Protein AF-A0A2V8CFL8-F1 (afdb_monomer_lite)

Sequence (143 aa):
MTLADVASEATARHRFRAVLVTTFAGLALLLAMVGVFGFLAYSVQQRVREVGVRRALGATTSDVLRLVAGSGVRMIATGAVIGLALSTVSARLLASMLFGVQPLDPVTFGSVTVVLALTAAVSIVGPAWRADRVDPAVALRGD

Secondary structure (DSSP, 8-state):
--HHHHHHHHHHHHHHHHHHHHHHHHHHHHHHHHHHHHHHHHHHHHHHHHHHHHHHTT--HHHHHHHHHHHHHHHHHHHHHHHHHHHHHHHHHHHHHSTT--S--HHHHHHHHHHHHHHHHHHHHHHHHHHHHS-TTGGG---

Structure (mmCIF, N/CA/C/O backbone):
data_AF-A0A2V8CFL8-F1
#
_entry.id   AF-A0A2V8CFL8-F1
#
loop_
_atom_site.group_PDB
_atom_site.id
_atom_site.type_symbol
_atom_site.label_atom_id
_atom_site.label_alt_id
_atom_site.label_comp_id
_atom_site.label_asym_id
_atom_site.label_entity_id
_atom_site.label_seq_id
_atom_site.pdbx_PDB_ins_code
_atom_site.Cartn_x
_atom_site.Cartn_y
_atom_site.Cartn_z
_atom_site.occupancy
_atom_site.B_iso_or_equiv
_atom_site.auth_seq_id
_atom_site.auth_comp_id
_atom_site.auth_asym_id
_atom_site.auth_atom_id
_atom_site.pdbx_PDB_model_num
ATOM 1 N N . MET A 1 1 ? 35.086 -8.457 -31.570 1.00 55.03 1 MET A N 1
ATOM 2 C CA . MET A 1 1 ? 33.908 -7.987 -30.814 1.00 55.03 1 MET A CA 1
ATOM 3 C C . MET A 1 1 ? 32.758 -7.888 -31.801 1.00 55.03 1 MET A C 1
ATOM 5 O O . MET A 1 1 ? 32.784 -7.015 -32.660 1.00 55.03 1 MET A O 1
ATOM 9 N N . THR A 1 2 ? 31.856 -8.869 -31.797 1.00 77.56 2 THR A N 1
ATOM 10 C CA . THR A 1 2 ? 30.748 -8.947 -32.767 1.00 77.56 2 THR A CA 1
ATOM 11 C C . THR A 1 2 ? 29.514 -8.207 -32.236 1.00 77.56 2 THR A C 1
ATOM 13 O O . THR A 1 2 ? 29.391 -7.998 -31.031 1.00 77.56 2 THR A O 1
ATOM 16 N N . LEU A 1 3 ? 28.577 -7.804 -33.104 1.00 73.62 3 LEU A N 1
ATOM 17 C CA . LEU A 1 3 ? 27.319 -7.157 -32.681 1.00 73.62 3 LEU A CA 1
ATOM 18 C C . LEU A 1 3 ? 26.518 -8.019 -31.680 1.00 73.62 3 LEU A C 1
ATOM 20 O O . LEU A 1 3 ? 25.815 -7.474 -30.832 1.00 73.62 3 LEU A O 1
ATOM 24 N N . ALA A 1 4 ? 26.673 -9.347 -31.732 1.00 70.19 4 ALA A N 1
ATOM 25 C CA . ALA A 1 4 ? 26.082 -10.287 -30.779 1.00 70.19 4 ALA A CA 1
ATOM 26 C C . ALA A 1 4 ? 26.705 -10.186 -29.372 1.00 70.19 4 ALA A C 1
ATOM 28 O O . ALA A 1 4 ? 25.981 -10.256 -28.377 1.00 70.19 4 ALA A O 1
ATOM 29 N N . ASP A 1 5 ? 28.016 -9.938 -29.275 1.00 68.06 5 ASP A N 1
ATOM 30 C CA . ASP A 1 5 ? 28.698 -9.733 -27.988 1.00 68.06 5 ASP A CA 1
ATOM 31 C C . ASP A 1 5 ? 28.213 -8.437 -27.324 1.00 68.06 5 ASP A C 1
ATOM 33 O O . ASP A 1 5 ? 27.828 -8.441 -26.159 1.00 68.06 5 ASP A O 1
ATOM 37 N N . VAL A 1 6 ? 28.109 -7.343 -28.090 1.00 66.00 6 VAL A N 1
ATOM 38 C CA . VAL A 1 6 ? 27.602 -6.054 -27.582 1.00 66.00 6 VAL A CA 1
ATOM 39 C C . VAL A 1 6 ? 26.131 -6.154 -27.165 1.00 66.00 6 VAL A C 1
ATOM 41 O O . VAL A 1 6 ? 25.744 -5.610 -26.130 1.00 66.00 6 VAL A O 1
ATOM 44 N N . ALA A 1 7 ? 25.307 -6.880 -27.929 1.00 67.38 7 ALA A N 1
ATOM 45 C CA . ALA A 1 7 ? 23.897 -7.091 -27.608 1.00 67.38 7 ALA A CA 1
ATOM 46 C C . ALA A 1 7 ? 23.703 -7.951 -26.347 1.00 67.38 7 ALA A C 1
ATOM 48 O O . ALA A 1 7 ? 22.874 -7.612 -25.497 1.00 67.38 7 ALA A O 1
ATOM 49 N N . SER A 1 8 ? 24.473 -9.033 -26.186 1.00 66.62 8 SER A N 1
ATOM 50 C CA . SER A 1 8 ? 24.394 -9.894 -24.996 1.00 66.62 8 SER A CA 1
ATOM 51 C C . SER A 1 8 ? 24.829 -9.151 -23.730 1.00 66.62 8 SER A C 1
ATOM 53 O O . SER A 1 8 ? 24.166 -9.229 -22.694 1.00 66.62 8 SER A O 1
ATOM 55 N N . GLU A 1 9 ? 25.868 -8.331 -23.841 1.00 67.12 9 GLU A N 1
ATOM 56 C CA . GLU A 1 9 ? 26.432 -7.568 -22.740 1.00 67.12 9 GLU A CA 1
ATOM 57 C C . GLU A 1 9 ? 25.585 -6.329 -22.370 1.00 67.12 9 GLU A C 1
ATOM 59 O O . GLU A 1 9 ? 25.464 -5.973 -21.190 1.00 67.12 9 GLU A O 1
ATOM 64 N N . ALA A 1 10 ? 24.907 -5.709 -23.343 1.00 63.72 10 ALA A N 1
ATOM 65 C CA . ALA A 1 10 ? 23.873 -4.704 -23.085 1.00 63.72 10 ALA A CA 1
ATOM 66 C C . ALA A 1 10 ? 22.644 -5.324 -22.393 1.00 63.72 10 ALA A C 1
ATOM 68 O O . ALA A 1 10 ? 22.151 -4.792 -21.393 1.00 63.72 10 ALA A O 1
ATOM 69 N N . THR A 1 11 ? 22.193 -6.491 -22.863 1.00 72.19 11 THR A N 1
ATOM 70 C CA . THR A 1 11 ? 21.040 -7.212 -22.295 1.00 72.19 11 THR A CA 1
ATOM 71 C C . THR A 1 11 ? 21.322 -7.695 -20.871 1.00 72.19 11 THR A C 1
ATOM 73 O O . THR A 1 11 ? 20.466 -7.562 -19.992 1.00 72.19 11 THR A O 1
ATOM 76 N N . ALA A 1 12 ? 22.539 -8.179 -20.600 1.00 72.75 12 ALA A N 1
ATOM 77 C CA . ALA A 1 12 ? 22.974 -8.585 -19.265 1.00 72.75 12 ALA A CA 1
ATOM 78 C C . ALA A 1 12 ? 22.911 -7.417 -18.265 1.00 72.75 12 ALA A C 1
ATOM 80 O O . ALA A 1 12 ? 22.391 -7.573 -17.157 1.00 72.75 12 ALA A O 1
ATOM 81 N N . ARG A 1 13 ? 23.352 -6.219 -18.675 1.00 74.31 13 ARG A N 1
ATOM 82 C CA . ARG A 1 13 ? 23.300 -4.999 -17.849 1.00 74.31 13 ARG A CA 1
ATOM 83 C C . ARG A 1 13 ? 21.869 -4.554 -17.547 1.00 74.31 13 ARG A C 1
ATOM 85 O O . ARG A 1 13 ? 21.570 -4.194 -16.407 1.00 74.31 13 ARG A O 1
ATOM 92 N N . HIS A 1 14 ? 20.977 -4.602 -18.538 1.00 75.62 14 HIS A N 1
ATOM 93 C CA . HIS A 1 14 ? 19.558 -4.287 -18.343 1.00 75.62 14 HIS A CA 1
ATOM 94 C C . HIS A 1 14 ? 18.868 -5.287 -17.412 1.00 75.62 14 HIS A C 1
ATOM 96 O O . HIS A 1 14 ? 18.157 -4.877 -16.495 1.00 75.62 14 HIS A O 1
ATOM 102 N N . ARG A 1 15 ? 19.128 -6.586 -17.589 1.00 81.69 15 ARG A N 1
ATOM 103 C CA . ARG A 1 15 ? 18.545 -7.645 -16.758 1.00 81.69 15 ARG A CA 1
ATOM 104 C C . ARG A 1 15 ? 19.038 -7.583 -15.314 1.00 81.69 15 ARG A C 1
ATOM 106 O O . ARG A 1 15 ? 18.228 -7.713 -14.404 1.00 81.69 15 ARG A O 1
ATOM 113 N N . PHE A 1 16 ? 20.325 -7.309 -15.093 1.00 83.12 16 PHE A N 1
ATOM 114 C CA . PHE A 1 16 ? 20.874 -7.124 -13.746 1.00 83.12 16 PHE A CA 1
ATOM 115 C C . PHE A 1 16 ? 20.210 -5.949 -13.016 1.00 83.12 16 PHE A C 1
ATOM 117 O O . PHE A 1 16 ? 19.753 -6.101 -11.884 1.00 83.12 16 PHE A O 1
ATOM 124 N N . ARG A 1 17 ? 20.088 -4.793 -13.686 1.00 82.44 17 ARG A N 1
ATOM 125 C CA . ARG A 1 17 ? 19.394 -3.620 -13.130 1.00 82.44 17 ARG A CA 1
ATOM 126 C C . ARG A 1 17 ? 17.929 -3.918 -12.826 1.00 82.44 17 ARG A C 1
ATOM 128 O O . ARG A 1 17 ? 17.464 -3.563 -11.748 1.00 82.44 17 ARG A O 1
ATOM 135 N N . ALA A 1 18 ? 17.227 -4.589 -13.740 1.00 84.19 18 ALA A N 1
ATOM 136 C CA . ALA A 1 18 ? 15.835 -4.976 -13.538 1.00 84.19 18 ALA A CA 1
ATOM 137 C C . ALA A 1 18 ? 15.676 -5.863 -12.296 1.00 84.19 18 ALA A C 1
ATOM 139 O O . ALA A 1 18 ? 14.859 -5.543 -11.441 1.00 84.19 18 ALA A O 1
ATOM 140 N N . VAL A 1 19 ? 16.513 -6.899 -12.143 1.00 90.19 19 VAL A N 1
ATOM 141 C CA . VAL A 1 19 ? 16.495 -7.793 -10.970 1.00 90.19 19 VAL A CA 1
ATOM 142 C C . VAL A 1 19 ? 16.761 -7.028 -9.672 1.00 90.19 19 VAL A C 1
ATOM 144 O O . VAL A 1 19 ? 16.065 -7.247 -8.677 1.00 90.19 19 VAL A O 1
ATOM 147 N N . LEU A 1 20 ? 17.729 -6.106 -9.670 1.00 92.50 20 LEU A N 1
ATOM 148 C CA . LEU A 1 20 ? 18.020 -5.272 -8.502 1.00 92.50 20 LEU A CA 1
ATOM 149 C C . LEU A 1 20 ? 16.793 -4.442 -8.103 1.00 92.50 20 LEU A C 1
ATOM 151 O O . LEU A 1 20 ? 16.349 -4.505 -6.958 1.00 92.50 20 LEU A O 1
ATOM 155 N N . VAL A 1 21 ? 16.215 -3.712 -9.063 1.00 89.69 21 VAL A N 1
ATOM 156 C CA . VAL A 1 21 ? 15.046 -2.851 -8.838 1.00 89.69 21 VAL A CA 1
ATOM 157 C C . VAL A 1 21 ? 13.846 -3.670 -8.370 1.00 89.69 21 VAL A C 1
ATOM 159 O O . VAL A 1 21 ? 13.200 -3.281 -7.400 1.00 89.69 21 VAL A O 1
ATOM 162 N N . THR A 1 22 ? 13.571 -4.825 -8.985 1.00 87.81 22 THR A N 1
ATOM 163 C CA . THR A 1 22 ? 12.463 -5.693 -8.558 1.00 87.81 22 THR A CA 1
ATOM 164 C C . THR A 1 22 ? 12.674 -6.245 -7.152 1.00 87.81 22 THR A C 1
ATOM 166 O O . THR A 1 22 ? 11.718 -6.340 -6.388 1.00 87.81 22 THR A O 1
ATOM 169 N N . THR A 1 23 ? 13.918 -6.560 -6.777 1.00 93.62 23 THR A N 1
ATOM 170 C CA . THR A 1 23 ? 14.238 -7.050 -5.427 1.00 93.62 23 THR A CA 1
ATOM 171 C C . THR A 1 23 ? 14.027 -5.951 -4.387 1.00 93.62 23 THR A C 1
ATOM 173 O O . THR A 1 23 ? 13.342 -6.172 -3.389 1.00 93.62 23 THR A O 1
ATOM 176 N N . PHE A 1 24 ? 14.538 -4.740 -4.639 1.00 94.25 24 PHE A N 1
ATOM 177 C CA . PHE A 1 24 ? 14.311 -3.587 -3.763 1.00 94.25 24 PHE A CA 1
ATOM 178 C C . PHE A 1 24 ? 12.828 -3.224 -3.649 1.00 94.25 24 PHE A C 1
ATOM 180 O O . PHE A 1 24 ? 12.351 -2.968 -2.546 1.00 94.25 24 PHE A O 1
ATOM 187 N N . ALA A 1 25 ? 12.085 -3.248 -4.758 1.00 88.19 25 ALA A N 1
ATOM 188 C CA . ALA A 1 25 ? 10.645 -3.013 -4.751 1.00 88.19 25 ALA A CA 1
ATOM 189 C C . ALA A 1 25 ? 9.903 -4.060 -3.901 1.00 88.19 25 ALA A C 1
ATOM 191 O O . ALA A 1 25 ? 9.037 -3.700 -3.104 1.00 88.19 25 ALA A O 1
ATOM 192 N N . GLY A 1 26 ? 10.281 -5.339 -4.008 1.00 91.06 26 GLY A N 1
ATOM 193 C CA . GLY A 1 26 ? 9.738 -6.408 -3.168 1.00 91.06 26 GLY A CA 1
ATOM 194 C C . GLY A 1 26 ? 10.007 -6.187 -1.676 1.00 91.06 26 GLY A C 1
ATOM 195 O O . GLY A 1 26 ? 9.090 -6.288 -0.863 1.00 91.06 26 GLY A O 1
ATOM 196 N N . LEU A 1 27 ? 11.236 -5.813 -1.308 1.00 93.44 27 LEU A N 1
ATOM 197 C CA . LEU A 1 27 ? 11.585 -5.485 0.081 1.00 93.44 27 LEU A CA 1
ATOM 198 C C . LEU A 1 27 ? 10.823 -4.259 0.599 1.00 93.44 27 LEU A C 1
ATOM 200 O O . LEU A 1 27 ? 10.348 -4.269 1.733 1.00 93.44 27 LEU A O 1
ATOM 204 N N . ALA A 1 28 ? 10.667 -3.224 -0.228 1.00 89.50 28 ALA A N 1
ATOM 205 C CA . ALA A 1 28 ? 9.895 -2.037 0.122 1.00 89.50 28 ALA A CA 1
ATOM 206 C C . ALA A 1 28 ? 8.417 -2.374 0.379 1.00 89.50 28 ALA A C 1
ATOM 208 O O . ALA A 1 28 ? 7.842 -1.875 1.346 1.00 89.50 28 ALA A O 1
ATOM 209 N N . LEU A 1 29 ? 7.820 -3.262 -0.429 1.00 86.62 29 LEU A N 1
ATOM 210 C CA . LEU A 1 29 ? 6.461 -3.761 -0.197 1.00 86.62 29 LEU A CA 1
ATOM 211 C C . LEU A 1 29 ? 6.358 -4.509 1.135 1.00 86.62 29 LEU A C 1
ATOM 213 O O . LEU A 1 29 ? 5.452 -4.224 1.913 1.00 86.62 29 LEU A O 1
ATOM 217 N N . LEU A 1 30 ? 7.298 -5.410 1.434 1.00 86.81 30 LEU A N 1
ATOM 218 C CA . LEU A 1 30 ? 7.322 -6.123 2.716 1.00 86.81 30 LEU A CA 1
ATOM 219 C C . LEU A 1 30 ? 7.437 -5.158 3.901 1.00 86.81 30 LEU A C 1
ATOM 221 O O . LEU A 1 30 ? 6.692 -5.279 4.873 1.00 86.81 30 LEU A O 1
ATOM 225 N N . LEU A 1 31 ? 8.328 -4.169 3.810 1.00 88.69 31 LEU A N 1
ATOM 226 C CA . LEU A 1 31 ? 8.499 -3.165 4.855 1.00 88.69 31 LEU A CA 1
ATOM 227 C C . LEU A 1 31 ? 7.227 -2.325 5.043 1.00 88.69 31 LEU A C 1
ATOM 229 O O . LEU A 1 31 ? 6.827 -2.061 6.176 1.00 88.69 31 LEU A O 1
ATOM 233 N N . ALA A 1 32 ? 6.557 -1.960 3.948 1.00 84.81 32 ALA A N 1
ATOM 234 C CA . ALA A 1 32 ? 5.274 -1.270 3.996 1.00 84.81 32 ALA A CA 1
ATOM 235 C C . ALA A 1 32 ? 4.195 -2.124 4.682 1.00 84.81 32 ALA A C 1
ATOM 237 O O . ALA A 1 32 ? 3.487 -1.612 5.550 1.00 84.81 32 ALA A O 1
ATOM 238 N N . MET A 1 33 ? 4.106 -3.425 4.368 1.00 82.06 33 MET A N 1
ATOM 239 C CA . MET A 1 33 ? 3.177 -4.347 5.040 1.00 82.06 33 MET A CA 1
ATOM 240 C C . MET A 1 33 ? 3.426 -4.386 6.554 1.00 82.06 33 MET A C 1
ATOM 242 O O . MET A 1 33 ? 2.486 -4.268 7.340 1.00 82.06 33 MET A O 1
ATOM 246 N N . VAL A 1 34 ? 4.691 -4.506 6.972 1.00 84.44 34 VAL A N 1
ATOM 247 C CA . VAL A 1 34 ? 5.078 -4.517 8.393 1.00 84.44 34 VAL A CA 1
ATOM 248 C C . VAL A 1 34 ? 4.731 -3.190 9.074 1.00 84.44 34 VAL A C 1
ATOM 250 O O . VAL A 1 34 ? 4.181 -3.194 10.176 1.00 84.44 34 VAL A O 1
ATOM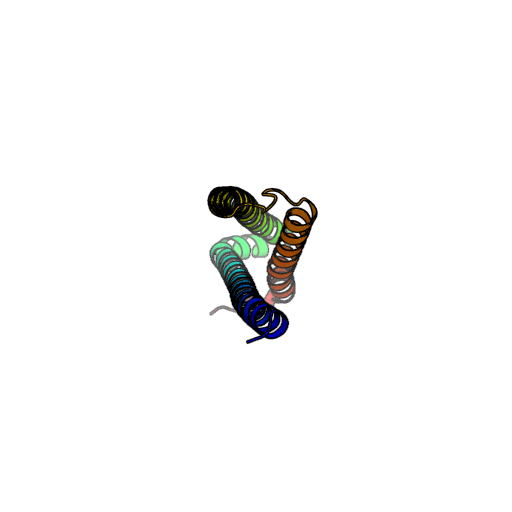 253 N N . GLY A 1 35 ? 4.990 -2.057 8.418 1.00 81.81 35 GLY A N 1
ATOM 254 C CA . GLY A 1 35 ? 4.658 -0.730 8.938 1.00 81.81 35 GLY A CA 1
ATOM 255 C C . GLY A 1 35 ? 3.153 -0.528 9.124 1.00 81.81 35 GLY A C 1
ATOM 256 O O . GLY A 1 35 ? 2.722 -0.066 10.180 1.00 81.81 35 GLY A O 1
ATOM 257 N N . VAL A 1 36 ? 2.340 -0.936 8.144 1.00 79.19 36 VAL A N 1
ATOM 258 C CA . VAL A 1 36 ? 0.870 -0.876 8.234 1.00 79.19 36 VAL A CA 1
ATOM 259 C C . VAL A 1 36 ? 0.350 -1.813 9.327 1.00 79.19 36 VAL A C 1
ATOM 261 O O . VAL A 1 36 ? -0.520 -1.414 10.102 1.00 79.19 36 VAL A O 1
ATOM 264 N N . PHE A 1 37 ? 0.913 -3.020 9.450 1.00 74.62 37 PHE A N 1
ATOM 265 C CA . PHE A 1 37 ? 0.582 -3.953 10.529 1.00 74.62 37 PHE A CA 1
ATOM 266 C C . PHE A 1 37 ? 0.869 -3.349 11.911 1.00 74.62 37 PHE A C 1
ATOM 268 O O . PHE A 1 37 ? -0.003 -3.364 12.780 1.00 74.62 37 PHE A O 1
ATOM 275 N N . GLY A 1 38 ? 2.064 -2.781 12.104 1.00 76.44 38 GLY A N 1
ATOM 276 C CA . GLY A 1 38 ? 2.460 -2.126 13.351 1.00 76.44 38 GLY A CA 1
ATOM 277 C C . GLY A 1 38 ? 1.590 -0.911 13.675 1.00 76.44 38 GLY A C 1
ATOM 278 O O . GLY A 1 38 ? 1.118 -0.777 14.802 1.00 76.44 38 GLY A O 1
ATOM 279 N N . PHE A 1 39 ? 1.302 -0.074 12.674 1.00 78.94 39 PHE A N 1
ATOM 280 C CA . PHE A 1 39 ? 0.414 1.080 12.815 1.00 78.94 39 PHE A CA 1
ATOM 281 C C . PHE A 1 39 ? -1.001 0.675 13.250 1.00 78.94 39 PHE A C 1
ATOM 283 O O . PHE A 1 39 ? -1.562 1.274 14.170 1.00 78.94 39 PHE A O 1
ATOM 290 N N . LEU A 1 40 ? -1.575 -0.361 12.628 1.00 72.69 40 LEU A N 1
ATOM 291 C CA . LEU A 1 40 ? -2.900 -0.872 12.983 1.00 72.69 40 LEU A CA 1
ATOM 292 C C . LEU A 1 40 ? -2.906 -1.494 14.384 1.00 72.69 40 LEU A C 1
ATOM 294 O O . LEU A 1 40 ? -3.791 -1.180 15.178 1.00 72.69 40 LEU A O 1
ATOM 298 N N . ALA A 1 41 ? -1.910 -2.321 14.717 1.00 69.75 41 ALA A N 1
ATOM 299 C CA . ALA A 1 41 ? -1.790 -2.941 16.037 1.00 69.75 41 ALA A CA 1
ATOM 300 C C . ALA A 1 41 ? -1.664 -1.891 17.156 1.00 69.75 41 ALA A C 1
ATOM 302 O O . ALA A 1 41 ? -2.350 -1.984 18.176 1.00 69.75 41 ALA A O 1
ATOM 303 N N . TYR A 1 42 ? -0.856 -0.852 16.929 1.00 70.38 42 TYR A N 1
ATOM 304 C CA . TYR A 1 42 ? -0.704 0.269 17.853 1.00 70.38 42 TYR A CA 1
ATOM 305 C C . TYR A 1 42 ? -1.998 1.085 17.988 1.00 70.38 42 TYR A C 1
ATOM 307 O O . TYR A 1 42 ? -2.427 1.392 19.099 1.00 70.38 42 TYR A O 1
ATOM 315 N N . SER A 1 43 ? -2.674 1.370 16.869 1.00 69.19 43 SER A N 1
ATOM 316 C CA . SER A 1 43 ? -3.946 2.109 16.856 1.00 69.19 43 SER A CA 1
ATOM 317 C C . SER A 1 43 ? -5.056 1.383 17.620 1.00 69.19 43 SER A C 1
ATOM 319 O O . SER A 1 43 ? -5.882 2.027 18.270 1.00 69.19 43 SER A O 1
ATOM 321 N N . VAL A 1 44 ? -5.072 0.045 17.567 1.00 65.12 44 VAL A N 1
ATOM 322 C CA . VAL A 1 44 ? -5.973 -0.775 18.385 1.00 65.12 44 VAL A CA 1
ATOM 323 C C . VAL A 1 44 ? -5.606 -0.625 19.859 1.00 65.12 44 VAL A C 1
ATOM 325 O O . VAL A 1 44 ? -6.477 -0.242 20.636 1.00 65.12 44 VAL A O 1
ATOM 328 N N . GLN A 1 45 ? -4.338 -0.835 20.240 1.00 64.75 45 GLN A N 1
ATOM 329 C CA . GLN A 1 45 ? -3.872 -0.722 21.633 1.00 64.75 45 GLN A CA 1
ATOM 330 C C . GLN A 1 45 ? -4.172 0.643 22.265 1.00 64.75 45 GLN A C 1
ATOM 332 O O . GLN A 1 45 ? -4.672 0.693 23.387 1.00 64.75 45 GLN A O 1
ATOM 337 N N . GLN A 1 46 ? -3.955 1.744 21.539 1.00 63.22 46 GLN A N 1
ATOM 338 C CA . GLN A 1 46 ? -4.247 3.098 22.028 1.00 63.22 46 GLN A CA 1
ATOM 339 C C . GLN A 1 46 ? -5.733 3.308 22.357 1.00 63.22 46 GLN A C 1
ATOM 341 O O . GLN A 1 46 ? -6.068 4.112 23.225 1.00 63.22 46 GLN A O 1
ATOM 346 N N . ARG A 1 47 ? -6.629 2.567 21.693 1.00 61.84 47 ARG A N 1
ATOM 347 C CA . ARG A 1 47 ? -8.082 2.644 21.897 1.00 61.84 47 ARG A CA 1
ATOM 348 C C . ARG A 1 47 ? -8.625 1.546 22.812 1.00 61.84 47 ARG A C 1
ATOM 350 O O . ARG A 1 47 ? -9.767 1.662 23.248 1.00 61.84 47 ARG A O 1
ATOM 357 N N . VAL A 1 48 ? -7.826 0.538 23.191 1.00 56.56 48 VAL A N 1
ATOM 358 C CA . VAL A 1 48 ? -8.237 -0.553 24.104 1.00 56.56 48 VAL A CA 1
ATOM 359 C C . VAL A 1 48 ? -8.825 -0.016 25.412 1.00 56.56 48 VAL A C 1
ATOM 361 O O . VAL A 1 48 ? -9.770 -0.608 25.925 1.00 56.56 4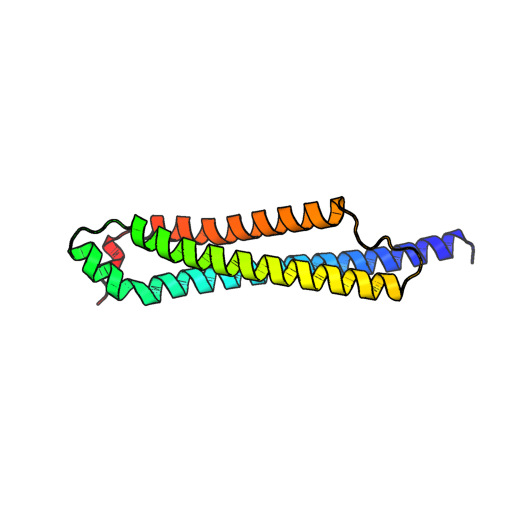8 VAL A O 1
ATOM 364 N N . ARG A 1 49 ? -8.356 1.131 25.923 1.00 54.09 49 ARG A N 1
ATOM 365 C CA . ARG A 1 49 ? -8.875 1.715 27.173 1.00 54.09 49 ARG A CA 1
ATOM 366 C C . ARG A 1 49 ? -10.335 2.180 27.064 1.00 54.09 49 ARG A C 1
ATOM 368 O O . ARG A 1 49 ? -11.107 1.963 27.989 1.00 54.09 49 ARG A O 1
ATOM 375 N N . GLU A 1 50 ? -10.739 2.746 25.928 1.00 57.69 50 GLU A N 1
ATOM 376 C CA . GLU A 1 50 ? -12.139 3.128 25.662 1.00 57.69 50 GLU A CA 1
ATOM 377 C C . GLU A 1 50 ? -13.001 1.909 25.297 1.00 57.69 50 GLU A C 1
ATOM 379 O O . GLU A 1 50 ? -14.178 1.821 25.658 1.00 57.69 50 GLU A O 1
ATOM 384 N N . VAL A 1 51 ? -12.396 0.937 24.608 1.00 59.06 51 VAL A N 1
ATOM 385 C CA . VAL A 1 51 ? -13.044 -0.312 24.183 1.00 59.06 51 VAL A CA 1
ATOM 386 C C . VAL A 1 51 ? -13.324 -1.238 25.359 1.00 59.06 51 VAL A C 1
ATOM 388 O O . VAL A 1 51 ? -14.376 -1.865 25.379 1.00 59.06 51 VAL A O 1
ATOM 391 N N . GLY A 1 52 ? -12.433 -1.304 26.350 1.00 57.34 52 GLY A N 1
ATOM 392 C CA . GLY A 1 52 ? -12.631 -2.077 27.577 1.00 57.34 52 GLY A CA 1
ATOM 393 C C . GLY A 1 52 ? -13.838 -1.581 28.372 1.00 57.34 52 GLY A C 1
ATOM 394 O O . GLY A 1 52 ? -14.672 -2.385 28.779 1.00 57.34 52 GLY A O 1
ATOM 395 N N . VAL A 1 53 ? -13.997 -0.256 28.486 1.00 62.12 53 VAL A N 1
ATOM 396 C CA . VAL A 1 53 ? -15.153 0.363 29.158 1.00 62.12 53 VAL A CA 1
ATOM 397 C C . VAL A 1 53 ? -16.450 0.111 28.379 1.00 62.12 53 VAL A C 1
ATOM 399 O O . VAL A 1 53 ? -17.452 -0.279 28.971 1.00 62.12 53 VAL A O 1
ATOM 402 N N . ARG A 1 54 ? -16.445 0.252 27.043 1.00 59.66 54 ARG A N 1
ATOM 403 C CA . ARG A 1 54 ? -17.628 -0.044 26.211 1.00 59.66 54 ARG A CA 1
ATOM 404 C C . ARG A 1 54 ? -17.982 -1.537 26.159 1.00 59.66 54 ARG A C 1
ATOM 406 O O . ARG A 1 54 ? -19.166 -1.860 26.149 1.00 59.66 54 ARG A O 1
ATOM 413 N N . ARG A 1 55 ? -17.002 -2.449 26.164 1.00 57.78 55 ARG A N 1
ATOM 414 C CA . ARG A 1 55 ? -17.241 -3.905 26.254 1.00 57.78 55 ARG A CA 1
ATOM 415 C C . ARG A 1 55 ? -17.827 -4.307 27.603 1.00 57.78 55 ARG A C 1
ATOM 417 O O . ARG A 1 55 ? -18.725 -5.140 27.622 1.00 57.78 55 ARG A O 1
ATOM 424 N N . ALA A 1 56 ? -17.370 -3.705 28.703 1.00 60.91 56 ALA A N 1
ATOM 425 C CA . ALA A 1 56 ? -17.957 -3.924 30.028 1.00 60.91 56 ALA A CA 1
ATOM 426 C C . ALA A 1 56 ? -19.438 -3.497 30.091 1.00 60.91 56 ALA A C 1
ATOM 428 O O . ALA A 1 56 ? -20.196 -4.009 30.907 1.00 60.91 56 ALA A O 1
ATOM 429 N N . LEU A 1 57 ? -19.854 -2.605 29.184 1.00 60.19 57 LEU A N 1
ATOM 430 C CA . LEU A 1 57 ? -21.232 -2.145 28.998 1.00 60.19 57 LEU A CA 1
ATOM 431 C C . LEU A 1 57 ? -21.982 -2.875 27.860 1.00 60.19 57 LEU A C 1
ATOM 433 O O . LEU A 1 57 ? -23.098 -2.485 27.527 1.00 60.19 57 LEU A O 1
ATOM 437 N N . GLY A 1 58 ? -21.398 -3.922 27.260 1.00 62.00 58 GLY A N 1
ATOM 438 C CA . GLY A 1 58 ? -22.055 -4.768 26.252 1.00 62.00 58 GLY A CA 1
ATOM 439 C C . GLY A 1 58 ? -21.857 -4.366 24.783 1.00 62.00 58 GLY A C 1
ATOM 440 O O . GLY A 1 58 ? -22.530 -4.913 23.912 1.00 62.00 58 GLY A O 1
ATOM 441 N N . ALA A 1 59 ? -20.948 -3.439 24.464 1.00 55.12 59 ALA A N 1
ATOM 442 C CA . ALA A 1 59 ? -20.695 -3.043 23.075 1.00 55.12 59 ALA A CA 1
ATOM 443 C C . ALA A 1 59 ? -19.918 -4.109 22.276 1.00 55.12 59 ALA A C 1
ATOM 445 O O . ALA A 1 59 ? -18.917 -4.665 22.739 1.00 55.12 59 ALA A O 1
ATOM 446 N N . THR A 1 60 ? -20.346 -4.340 21.034 1.00 59.59 60 THR A N 1
ATOM 447 C CA . THR A 1 60 ? -19.762 -5.311 20.100 1.00 59.59 60 THR A CA 1
ATOM 448 C C . THR A 1 60 ? -18.403 -4.878 19.546 1.00 59.59 60 THR A C 1
ATOM 450 O O . THR A 1 60 ? -18.200 -3.733 19.139 1.00 59.59 60 THR A O 1
ATOM 453 N N . THR A 1 61 ? -17.479 -5.837 19.435 1.00 59.62 61 THR A N 1
ATOM 454 C CA . THR A 1 61 ? -16.121 -5.700 18.865 1.00 59.62 61 THR A CA 1
ATOM 455 C C . THR A 1 61 ? -16.083 -5.093 17.461 1.00 59.62 61 THR A C 1
ATOM 457 O O . THR A 1 61 ? -15.083 -4.500 17.053 1.00 59.62 61 THR A O 1
ATOM 460 N N . SER A 1 62 ? -17.185 -5.223 16.728 1.00 60.88 62 SER A N 1
ATOM 461 C CA . SER A 1 62 ? -17.350 -4.819 15.335 1.00 60.88 62 SER A CA 1
ATOM 462 C C . SER A 1 62 ? -17.255 -3.306 15.111 1.00 60.88 62 SER A C 1
ATOM 464 O O . SER A 1 62 ? -16.729 -2.889 14.080 1.00 60.88 62 SER A O 1
ATOM 466 N N . ASP A 1 63 ? -17.691 -2.473 16.063 1.00 62.59 63 ASP A N 1
ATOM 467 C CA . ASP A 1 63 ? -17.675 -1.007 15.895 1.00 62.59 63 ASP A CA 1
ATOM 468 C C . ASP A 1 63 ? -16.255 -0.438 15.935 1.00 62.59 63 ASP A C 1
ATOM 470 O O . ASP A 1 63 ? -15.894 0.461 15.173 1.00 62.59 63 ASP A O 1
ATOM 474 N N . VAL A 1 64 ? -15.416 -1.018 16.790 1.00 59.59 64 VAL A N 1
ATOM 475 C CA . VAL A 1 64 ? -14.000 -0.665 16.924 1.00 59.59 64 VAL A CA 1
ATOM 476 C C . VAL A 1 64 ? -13.239 -1.097 15.683 1.00 59.59 64 VAL A C 1
ATOM 478 O O . VAL A 1 64 ? -12.474 -0.314 15.120 1.00 59.59 64 VAL A O 1
ATOM 481 N N . LEU A 1 65 ? -13.493 -2.327 15.227 1.00 64.69 65 LEU A N 1
ATOM 482 C CA . LEU A 1 65 ? -12.877 -2.863 14.022 1.00 64.69 65 LEU A CA 1
ATOM 483 C C . LEU A 1 65 ? -13.241 -2.008 12.802 1.00 64.69 65 LEU A C 1
ATOM 485 O O . LEU A 1 65 ? -12.368 -1.689 12.002 1.00 64.69 65 LEU A O 1
ATOM 489 N N . ARG A 1 66 ? -14.501 -1.562 12.697 1.00 66.50 66 ARG A N 1
ATOM 490 C CA . ARG A 1 66 ? -14.977 -0.695 11.609 1.00 66.50 66 ARG A CA 1
ATOM 491 C C . ARG A 1 66 ? -14.338 0.698 11.651 1.00 66.50 66 ARG A C 1
ATOM 493 O O . ARG A 1 66 ? -13.957 1.212 10.601 1.00 66.50 66 ARG A O 1
ATOM 500 N N . LEU A 1 67 ? -14.169 1.292 12.834 1.00 65.25 67 LEU A N 1
ATOM 501 C CA . LEU A 1 67 ? -13.524 2.603 12.983 1.00 65.25 67 LEU A CA 1
ATOM 502 C C . LEU A 1 67 ? -12.019 2.546 12.659 1.00 65.25 67 LEU A C 1
ATOM 504 O O . LEU A 1 67 ? -11.510 3.387 11.915 1.00 65.25 67 LEU A O 1
ATOM 508 N N . VAL A 1 68 ? -11.313 1.533 13.174 1.00 67.56 68 VAL A N 1
ATOM 509 C CA . VAL A 1 68 ? -9.875 1.337 12.924 1.00 67.56 68 VAL A CA 1
ATOM 510 C C . VAL A 1 68 ? -9.630 0.969 11.461 1.00 67.56 68 VAL A C 1
ATOM 512 O O . VAL A 1 68 ? -8.784 1.592 10.818 1.00 67.56 68 VAL A O 1
ATOM 515 N N . ALA A 1 69 ? -10.417 0.050 10.892 1.00 68.62 69 ALA A N 1
ATOM 516 C CA . ALA A 1 69 ? -10.348 -0.280 9.471 1.00 68.62 69 ALA A CA 1
ATOM 517 C C . ALA A 1 69 ? -10.631 0.948 8.594 1.00 68.62 69 ALA A C 1
ATOM 519 O O . ALA A 1 69 ? -9.896 1.189 7.644 1.00 68.62 69 ALA A O 1
ATOM 520 N N . GLY A 1 70 ? -11.620 1.780 8.942 1.00 73.12 70 GLY A N 1
ATOM 521 C CA . GLY A 1 70 ? -11.898 3.030 8.228 1.00 73.12 70 GLY A CA 1
ATOM 522 C C . GLY A 1 70 ? -10.716 4.006 8.239 1.00 73.12 70 GLY A C 1
ATOM 523 O O . GLY A 1 70 ? -10.401 4.613 7.212 1.00 73.12 70 GLY A O 1
ATOM 524 N N . SER A 1 71 ? -10.013 4.118 9.371 1.00 71.06 71 SER A N 1
ATOM 525 C CA . SER A 1 71 ? -8.792 4.930 9.466 1.00 71.06 71 SER A CA 1
ATOM 526 C C . SER A 1 71 ? -7.638 4.357 8.630 1.00 71.06 71 SER A C 1
ATOM 528 O O . SER A 1 71 ? -6.972 5.106 7.913 1.00 71.06 71 SER A O 1
ATOM 530 N N . GLY A 1 72 ? -7.464 3.029 8.632 1.00 72.44 72 GLY A N 1
ATOM 531 C CA . GLY A 1 72 ? -6.460 2.336 7.823 1.00 72.44 72 GLY A CA 1
ATOM 532 C C . GLY A 1 72 ? -6.726 2.464 6.323 1.00 72.44 72 GLY A C 1
ATOM 533 O O . GLY A 1 72 ? -5.814 2.768 5.559 1.00 72.44 72 GLY A O 1
ATOM 534 N N . VAL A 1 73 ? -7.987 2.331 5.902 1.00 76.81 73 VAL A N 1
ATOM 535 C CA . VAL A 1 73 ? -8.409 2.518 4.505 1.00 76.81 73 VAL A CA 1
ATOM 536 C C . VAL A 1 73 ? -8.115 3.939 4.031 1.00 76.81 73 VAL A C 1
ATOM 538 O O . VAL A 1 73 ? -7.577 4.104 2.939 1.00 76.81 73 VAL A O 1
ATOM 541 N N . ARG A 1 74 ? -8.394 4.970 4.846 1.00 80.88 74 ARG A N 1
ATOM 542 C CA . ARG A 1 74 ? -8.029 6.356 4.501 1.00 80.88 74 ARG A CA 1
ATOM 543 C C . ARG A 1 74 ? -6.523 6.530 4.329 1.00 80.88 74 ARG A C 1
ATOM 545 O O . ARG A 1 74 ? -6.116 7.155 3.357 1.00 80.88 74 ARG A O 1
ATOM 552 N N . MET A 1 75 ? -5.714 5.971 5.229 1.00 80.62 75 MET A N 1
ATOM 553 C CA . MET A 1 75 ? -4.252 6.064 5.151 1.00 80.62 75 MET A CA 1
ATOM 554 C C . MET A 1 75 ? -3.690 5.374 3.900 1.00 80.62 75 MET A C 1
ATOM 556 O O . MET A 1 75 ? -2.816 5.910 3.224 1.00 80.62 75 MET A O 1
ATOM 560 N N . ILE A 1 76 ? -4.216 4.195 3.566 1.00 80.06 76 ILE A N 1
ATOM 561 C CA . ILE A 1 76 ? -3.821 3.458 2.361 1.00 80.06 76 ILE A CA 1
ATOM 562 C C . ILE A 1 76 ? -4.250 4.220 1.105 1.00 80.06 76 ILE A C 1
ATOM 564 O O . ILE A 1 76 ? -3.463 4.341 0.170 1.00 80.06 76 ILE A O 1
ATOM 568 N N . ALA A 1 77 ? -5.468 4.768 1.086 1.00 81.75 77 ALA A N 1
ATOM 569 C CA . ALA A 1 77 ? -5.978 5.526 -0.051 1.00 81.75 77 ALA A CA 1
ATOM 570 C C . ALA A 1 77 ? -5.149 6.792 -0.317 1.00 81.75 77 ALA A C 1
ATOM 572 O O . ALA A 1 77 ? -4.777 7.045 -1.462 1.00 81.75 77 ALA A O 1
ATOM 573 N N . THR A 1 78 ? -4.806 7.564 0.721 1.00 86.06 78 THR A N 1
ATOM 574 C CA . THR A 1 78 ? -3.953 8.752 0.555 1.00 86.06 78 THR A CA 1
ATOM 575 C C . THR A 1 78 ? -2.548 8.371 0.096 1.00 86.06 78 THR A C 1
ATOM 577 O O . THR A 1 78 ? -2.030 8.988 -0.834 1.00 86.06 78 THR A O 1
ATOM 580 N N . GLY A 1 79 ? -1.963 7.314 0.668 1.00 84.75 79 GLY A N 1
ATOM 581 C CA . GLY A 1 79 ? -0.675 6.778 0.228 1.00 84.75 79 GLY A CA 1
ATOM 582 C C . GLY A 1 79 ? -0.683 6.334 -1.239 1.00 84.75 79 GLY A C 1
ATOM 583 O O . GLY A 1 79 ? 0.237 6.668 -1.982 1.00 84.75 79 GLY A O 1
ATOM 584 N N . ALA A 1 80 ? -1.741 5.651 -1.685 1.00 83.94 80 ALA A N 1
ATOM 585 C CA . ALA A 1 80 ? -1.891 5.207 -3.070 1.00 83.94 80 ALA A CA 1
ATOM 586 C C . ALA A 1 80 ? -1.997 6.387 -4.049 1.00 83.94 80 ALA A C 1
ATOM 588 O O . ALA A 1 80 ? -1.316 6.392 -5.072 1.00 83.94 80 ALA A O 1
ATOM 589 N N . VAL A 1 81 ? -2.793 7.411 -3.721 1.00 88.06 81 VAL A N 1
ATOM 590 C CA . VAL A 1 81 ? -2.918 8.625 -4.547 1.00 88.06 81 VAL A CA 1
ATOM 591 C C . VAL A 1 81 ? -1.571 9.339 -4.676 1.00 88.06 81 VAL A C 1
ATOM 593 O O . VAL A 1 81 ? -1.161 9.679 -5.786 1.00 88.06 81 VAL A O 1
ATOM 596 N N . ILE A 1 82 ? -0.855 9.521 -3.562 1.00 89.25 82 ILE A N 1
ATOM 597 C CA . ILE A 1 82 ? 0.469 10.160 -3.558 1.00 89.25 82 ILE A CA 1
ATOM 598 C C . ILE A 1 82 ? 1.472 9.325 -4.363 1.00 89.25 82 ILE A C 1
ATOM 600 O O . ILE A 1 82 ? 2.208 9.870 -5.184 1.00 89.25 82 ILE A O 1
ATOM 604 N N . GLY A 1 83 ? 1.480 8.004 -4.172 1.00 85.50 83 GLY A N 1
ATOM 605 C CA . GLY A 1 83 ? 2.371 7.090 -4.885 1.00 85.50 83 GLY A CA 1
ATOM 606 C C . GLY A 1 83 ? 2.142 7.097 -6.397 1.00 85.50 83 GLY A C 1
ATOM 607 O O . GLY A 1 83 ? 3.103 7.193 -7.160 1.00 85.50 83 GLY A O 1
ATOM 608 N N . LEU A 1 84 ? 0.881 7.069 -6.839 1.00 83.75 84 LEU A N 1
ATOM 609 C CA . LEU A 1 84 ? 0.526 7.171 -8.257 1.00 83.75 84 LEU A CA 1
ATOM 610 C C . LEU A 1 84 ? 0.945 8.525 -8.841 1.00 83.75 84 LEU A C 1
ATOM 612 O O . LEU A 1 84 ? 1.549 8.564 -9.913 1.00 83.75 84 LEU A O 1
ATOM 616 N N . ALA A 1 85 ? 0.699 9.625 -8.125 1.00 87.12 85 ALA A N 1
ATOM 617 C CA . ALA A 1 85 ? 1.127 10.954 -8.554 1.00 87.12 85 ALA A CA 1
ATOM 618 C C . ALA A 1 85 ? 2.655 11.023 -8.724 1.00 87.12 85 ALA A C 1
ATOM 620 O O . ALA A 1 85 ? 3.139 11.388 -9.796 1.00 87.12 85 ALA A O 1
ATOM 621 N N . LEU A 1 86 ? 3.422 10.588 -7.720 1.00 86.44 86 LEU A N 1
ATOM 622 C CA . LEU A 1 86 ? 4.885 10.549 -7.797 1.00 86.44 86 LEU A CA 1
ATOM 623 C C . LEU A 1 86 ? 5.373 9.651 -8.938 1.00 86.44 86 LEU A C 1
ATOM 625 O O . LEU A 1 86 ? 6.240 10.066 -9.702 1.00 86.44 86 LEU A O 1
ATOM 629 N N . SER A 1 87 ? 4.772 8.471 -9.113 1.00 82.75 87 SER A N 1
ATOM 630 C CA . SER A 1 87 ? 5.105 7.551 -10.205 1.00 82.75 87 SER A CA 1
ATOM 631 C C . SER A 1 87 ? 4.910 8.199 -11.580 1.00 82.75 87 SER A C 1
ATOM 633 O O . SER A 1 87 ? 5.814 8.136 -12.414 1.00 82.75 87 SER A O 1
ATOM 635 N N . THR A 1 88 ? 3.787 8.893 -11.804 1.00 79.75 88 THR A N 1
ATOM 636 C CA . THR A 1 88 ? 3.546 9.604 -13.073 1.00 79.75 88 THR A CA 1
ATOM 637 C C . THR A 1 88 ? 4.556 10.723 -13.323 1.00 79.75 88 THR A C 1
ATOM 639 O O . THR A 1 88 ? 5.027 10.881 -14.450 1.00 79.75 88 THR A O 1
ATOM 642 N N . VAL A 1 89 ? 4.929 11.480 -12.287 1.00 83.19 89 VAL A N 1
ATOM 643 C CA . VAL A 1 89 ? 5.933 12.548 -12.395 1.00 83.19 89 VAL A CA 1
ATOM 644 C C . VAL A 1 89 ? 7.304 11.958 -12.720 1.00 83.19 89 VAL A C 1
ATOM 646 O O . VAL A 1 89 ? 7.954 12.412 -13.661 1.00 83.19 89 VAL A O 1
ATOM 649 N N . SER A 1 90 ? 7.722 10.904 -12.015 1.00 80.88 90 SER A N 1
ATOM 650 C CA . SER A 1 90 ? 8.984 10.211 -12.284 1.00 80.88 90 SER A CA 1
ATOM 651 C C . SER A 1 90 ? 9.029 9.620 -13.694 1.00 80.88 90 SER A C 1
ATOM 653 O O . SER A 1 90 ? 10.026 9.804 -14.391 1.00 80.88 90 SER A O 1
ATOM 655 N N . ALA A 1 91 ? 7.949 8.973 -14.147 1.00 77.94 91 ALA A N 1
ATOM 656 C CA . ALA A 1 91 ? 7.852 8.419 -15.498 1.00 77.94 91 ALA A CA 1
ATOM 657 C C . ALA A 1 91 ? 7.994 9.507 -16.574 1.00 77.94 91 ALA A C 1
ATOM 659 O O . ALA A 1 91 ? 8.718 9.318 -17.550 1.00 77.94 91 ALA A O 1
ATOM 660 N N . ARG A 1 92 ? 7.373 10.677 -16.368 1.00 75.94 92 ARG A N 1
ATOM 661 C CA . ARG A 1 92 ? 7.518 11.832 -17.269 1.00 75.94 92 ARG A CA 1
ATOM 662 C C . ARG A 1 92 ? 8.942 12.385 -17.293 1.00 75.94 92 ARG A C 1
ATOM 664 O O . ARG A 1 92 ? 9.449 12.668 -18.374 1.00 75.94 92 ARG A O 1
ATOM 671 N N . LEU A 1 93 ? 9.597 12.513 -16.138 1.00 76.88 93 LEU A N 1
ATOM 672 C CA . LEU A 1 93 ? 10.987 12.981 -16.057 1.00 76.88 93 LEU A CA 1
ATOM 673 C C . LEU A 1 93 ? 11.944 12.022 -16.780 1.00 76.88 93 LEU A C 1
ATOM 675 O O . LEU A 1 93 ? 12.783 12.460 -17.564 1.00 76.88 93 LEU A O 1
ATOM 679 N N . LEU A 1 94 ? 11.773 10.714 -16.583 1.00 74.44 94 LEU A N 1
ATOM 680 C CA . LEU A 1 94 ? 12.548 9.684 -17.280 1.00 74.44 94 LEU A CA 1
ATOM 681 C C . LEU A 1 94 ? 12.298 9.702 -18.792 1.00 74.44 94 LEU A C 1
ATOM 683 O O . LEU A 1 94 ? 13.256 9.654 -19.558 1.00 74.44 94 LEU A O 1
ATOM 687 N N . ALA A 1 95 ? 11.043 9.840 -19.228 1.00 71.69 95 ALA A N 1
ATOM 688 C CA . ALA A 1 95 ? 10.709 9.954 -20.647 1.00 71.69 95 ALA A CA 1
ATOM 689 C C . ALA A 1 95 ? 11.275 11.232 -21.291 1.00 71.69 95 ALA A C 1
ATOM 691 O O . ALA A 1 95 ? 11.648 11.214 -22.459 1.00 71.69 95 ALA A O 1
ATOM 692 N N . SER A 1 96 ? 11.392 12.329 -20.533 1.00 68.69 96 SER A N 1
ATOM 693 C CA . SER A 1 96 ? 12.031 13.562 -21.019 1.00 68.69 96 SER A CA 1
ATOM 694 C C . SER A 1 96 ? 13.552 13.436 -21.192 1.00 68.69 96 SER A C 1
ATOM 696 O O . SER A 1 96 ? 14.146 14.199 -21.948 1.00 68.69 96 SER A O 1
ATOM 698 N N . MET A 1 97 ? 14.173 12.463 -20.518 1.00 61.88 97 MET A N 1
ATOM 699 C CA . MET A 1 97 ? 15.617 12.200 -20.552 1.00 61.88 97 MET A CA 1
ATOM 700 C C . MET A 1 97 ? 15.993 11.042 -21.494 1.00 61.88 97 MET A C 1
ATOM 702 O O . MET A 1 97 ? 17.142 10.954 -21.923 1.00 61.88 97 MET A O 1
ATOM 706 N N . LEU A 1 98 ? 15.052 10.147 -21.819 1.00 59.44 98 LEU A N 1
ATOM 707 C CA . LEU A 1 98 ? 15.286 8.926 -22.595 1.00 59.44 98 LEU A CA 1
ATOM 708 C C . LEU A 1 98 ? 14.351 8.872 -23.817 1.00 59.44 98 LEU A C 1
ATOM 710 O O . LEU A 1 98 ? 13.154 8.610 -23.692 1.00 59.44 98 LEU A O 1
ATOM 714 N N . PHE A 1 99 ? 14.901 9.094 -25.015 1.00 49.03 99 PHE A N 1
ATOM 715 C CA . PHE A 1 99 ? 14.157 8.984 -26.274 1.00 49.03 99 PHE A CA 1
ATOM 716 C C . PHE A 1 99 ? 13.561 7.572 -26.439 1.00 49.03 99 PHE A C 1
ATOM 718 O O . PHE A 1 99 ? 14.294 6.587 -26.468 1.00 49.03 99 PHE A O 1
ATOM 725 N N . GLY A 1 100 ? 12.231 7.481 -26.581 1.00 57.84 100 GLY A N 1
ATOM 726 C CA . GLY A 1 100 ? 11.525 6.250 -26.969 1.00 57.84 100 GLY A CA 1
ATOM 727 C C . GLY A 1 100 ? 10.736 5.523 -25.872 1.00 57.84 100 GLY A C 1
ATOM 728 O O . GLY A 1 100 ? 10.110 4.510 -26.171 1.00 57.84 100 GLY A O 1
ATOM 729 N N . VAL A 1 101 ? 10.706 6.017 -24.628 1.00 57.31 101 VAL A N 1
ATOM 730 C CA . VAL A 1 101 ? 9.870 5.420 -23.567 1.00 57.31 101 VAL A CA 1
ATOM 731 C C . VAL A 1 101 ? 8.485 6.062 -23.578 1.00 57.31 101 VAL A C 1
ATOM 733 O O . VAL A 1 101 ? 8.338 7.253 -23.306 1.00 57.31 101 VAL A O 1
ATOM 736 N N . GLN A 1 102 ? 7.456 5.277 -23.896 1.00 57.44 102 GLN A N 1
ATOM 737 C CA . GLN A 1 102 ? 6.070 5.741 -23.883 1.00 57.44 102 GLN A CA 1
ATOM 738 C C . GLN A 1 102 ? 5.646 6.004 -22.417 1.00 57.44 102 GLN A C 1
ATOM 740 O O . GLN A 1 102 ? 5.638 5.065 -21.623 1.00 57.44 102 GLN A O 1
ATOM 745 N N . PRO A 1 103 ? 5.342 7.254 -22.005 1.00 55.56 103 PRO A N 1
ATOM 746 C CA . PRO A 1 103 ? 5.299 7.620 -20.580 1.00 55.56 103 PRO A CA 1
ATOM 747 C C . PRO A 1 103 ? 4.096 7.069 -19.796 1.00 55.56 103 PRO A C 1
ATOM 749 O O . PRO A 1 103 ? 4.090 7.128 -18.568 1.00 55.56 103 PRO A O 1
ATOM 752 N N . LEU A 1 104 ? 3.058 6.592 -20.487 1.00 61.56 104 LEU A N 1
ATOM 753 C CA . LEU A 1 104 ? 1.806 6.118 -19.897 1.00 61.56 104 LEU A CA 1
ATOM 754 C C . LEU A 1 104 ? 1.382 4.810 -20.561 1.00 61.56 104 LEU A C 1
ATOM 756 O O . LEU A 1 104 ? 0.519 4.803 -21.432 1.00 61.56 104 LEU A O 1
ATOM 760 N N . ASP A 1 105 ? 1.996 3.708 -20.142 1.00 68.75 105 ASP A N 1
ATOM 761 C CA . ASP A 1 105 ? 1.507 2.374 -20.479 1.00 68.75 105 ASP A CA 1
ATOM 762 C C . ASP A 1 105 ? 0.367 1.971 -19.514 1.00 68.75 105 ASP A C 1
ATOM 764 O O . ASP A 1 105 ? 0.618 1.782 -18.314 1.00 68.75 105 ASP A O 1
ATOM 768 N N . PRO A 1 106 ? -0.886 1.828 -19.997 1.00 73.44 106 PRO A N 1
ATOM 769 C CA . PRO A 1 106 ? -2.032 1.466 -19.163 1.00 73.44 106 PRO A CA 1
ATOM 770 C C . PRO A 1 106 ? -1.863 0.114 -18.466 1.00 73.44 106 PRO A C 1
ATOM 772 O O . PRO A 1 106 ? -2.373 -0.072 -17.361 1.00 73.44 106 PRO A O 1
ATOM 775 N N . VAL A 1 107 ? -1.133 -0.822 -19.081 1.00 79.94 107 VAL A N 1
ATOM 776 C CA . VAL A 1 107 ? -0.912 -2.163 -18.520 1.00 79.94 107 VAL A CA 1
ATOM 777 C C . VAL A 1 107 ? -0.013 -2.078 -17.288 1.00 79.94 107 VAL A C 1
ATOM 779 O O . VAL A 1 107 ? -0.312 -2.670 -16.246 1.00 79.94 107 VAL A O 1
ATOM 782 N N . THR A 1 108 ? 1.049 -1.275 -17.361 1.00 79.00 108 THR A N 1
ATOM 783 C CA . THR A 1 108 ? 1.949 -1.036 -16.229 1.00 79.00 108 THR A CA 1
ATOM 784 C C . THR A 1 108 ? 1.216 -0.354 -15.068 1.00 79.00 108 THR A C 1
ATOM 786 O O . THR A 1 108 ? 1.257 -0.847 -13.942 1.00 79.00 108 THR A O 1
ATOM 789 N N . PHE A 1 109 ? 0.457 0.716 -15.322 1.00 76.19 109 PHE A N 1
ATOM 790 C CA . PHE A 1 109 ? -0.315 1.388 -14.264 1.00 76.19 109 PHE A CA 1
ATOM 791 C C . PHE A 1 109 ? -1.421 0.501 -13.671 1.00 76.19 109 PHE A C 1
ATOM 793 O O . PHE A 1 109 ? -1.628 0.497 -12.452 1.00 76.19 109 PHE A O 1
ATOM 800 N N . GLY A 1 110 ? -2.100 -0.287 -14.510 1.00 81.62 110 GLY A N 1
ATOM 801 C CA . GLY A 1 110 ? -3.101 -1.255 -14.069 1.00 81.62 110 GLY A CA 1
ATOM 802 C C . GLY A 1 110 ? -2.500 -2.323 -13.154 1.00 81.62 110 GLY A C 1
ATOM 803 O O . GLY A 1 110 ? -3.002 -2.542 -12.052 1.00 81.62 110 GLY A O 1
ATOM 804 N N . SER A 1 111 ? -1.383 -2.933 -13.561 1.00 81.88 111 SER A N 1
ATOM 805 C CA . SER A 1 111 ? -0.712 -3.971 -12.766 1.00 81.88 111 SER A CA 1
ATOM 806 C C . SER A 1 111 ? -0.203 -3.447 -11.418 1.00 81.88 111 SER A C 1
ATOM 808 O O . SER A 1 111 ? -0.441 -4.087 -10.395 1.00 81.88 111 SER A O 1
ATOM 810 N N . VAL A 1 112 ? 0.395 -2.249 -11.377 1.00 81.75 112 VAL A N 1
ATOM 811 C CA . VAL A 1 112 ? 0.833 -1.608 -10.122 1.00 81.75 112 VAL A CA 1
ATOM 812 C C . VAL A 1 112 ? -0.351 -1.361 -9.188 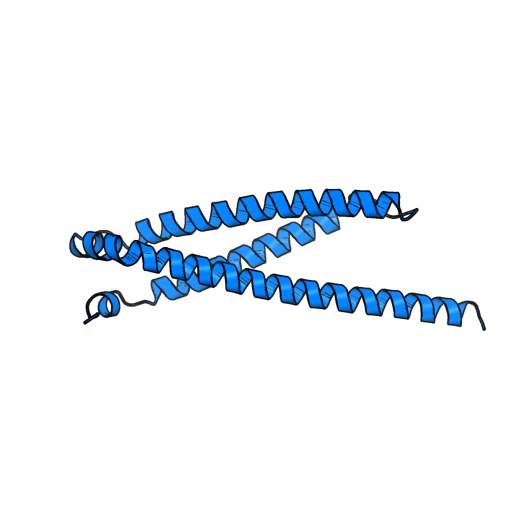1.00 81.75 112 VAL A C 1
ATOM 814 O O . VAL A 1 112 ? -0.274 -1.677 -8.002 1.00 81.75 112 VAL A O 1
ATOM 817 N N . THR A 1 113 ? -1.469 -0.855 -9.715 1.00 81.06 113 THR A N 1
ATOM 818 C CA . THR A 1 113 ? -2.683 -0.612 -8.920 1.00 81.06 113 THR A CA 1
ATOM 819 C C . THR A 1 113 ? -3.212 -1.907 -8.298 1.00 81.06 113 THR A C 1
ATOM 821 O O . THR A 1 113 ? -3.530 -1.932 -7.109 1.00 81.06 113 THR A O 1
ATOM 824 N N . VAL A 1 114 ? -3.245 -3.002 -9.067 1.00 86.62 114 VAL A N 1
ATOM 825 C CA . VAL A 1 114 ? -3.664 -4.326 -8.576 1.00 86.62 114 VAL A CA 1
ATOM 826 C C . VAL A 1 114 ? -2.717 -4.843 -7.490 1.00 86.62 114 VAL A C 1
ATOM 828 O O . VAL A 1 114 ? -3.177 -5.298 -6.443 1.00 86.62 114 VAL A O 1
ATOM 831 N N . VAL A 1 115 ? -1.401 -4.733 -7.688 1.00 85.56 115 VAL A N 1
ATOM 832 C CA . VAL A 1 115 ? -0.400 -5.166 -6.697 1.00 85.56 115 VAL A CA 1
ATOM 833 C C . VAL A 1 115 ? -0.527 -4.376 -5.394 1.00 85.56 115 VAL A C 1
ATOM 835 O O . VAL A 1 115 ? -0.481 -4.965 -4.311 1.00 85.56 115 VAL A O 1
ATOM 838 N N . LEU A 1 116 ? -0.734 -3.059 -5.472 1.00 82.50 116 LEU A N 1
ATOM 839 C CA . LEU A 1 116 ? -0.949 -2.219 -4.292 1.00 82.50 116 LEU A CA 1
ATOM 840 C C . LEU A 1 116 ? -2.251 -2.579 -3.570 1.00 82.50 116 LEU A C 1
ATOM 842 O O . LEU A 1 116 ? -2.250 -2.686 -2.344 1.00 82.50 116 LEU A O 1
ATOM 846 N N . ALA A 1 117 ? -3.335 -2.829 -4.308 1.00 82.69 117 ALA A N 1
ATOM 847 C CA . ALA A 1 117 ? -4.608 -3.253 -3.730 1.00 82.69 117 ALA A CA 1
ATOM 848 C C . ALA A 1 117 ? -4.486 -4.601 -3.000 1.00 82.69 117 ALA A C 1
ATOM 850 O O . ALA A 1 117 ? -4.953 -4.732 -1.868 1.00 82.69 117 ALA A O 1
ATOM 851 N N . LEU A 1 118 ? -3.801 -5.581 -3.600 1.00 84.31 118 LEU A N 1
ATOM 852 C CA . LEU A 1 118 ? -3.526 -6.873 -2.965 1.00 84.31 118 LEU A CA 1
ATOM 853 C C . LEU A 1 118 ? -2.645 -6.715 -1.722 1.00 84.31 118 LEU A C 1
ATOM 855 O O . LEU A 1 118 ? -2.939 -7.290 -0.676 1.00 84.31 118 LEU A O 1
ATOM 859 N N . THR A 1 119 ? -1.602 -5.890 -1.808 1.00 80.31 119 THR A N 1
ATOM 860 C CA . THR A 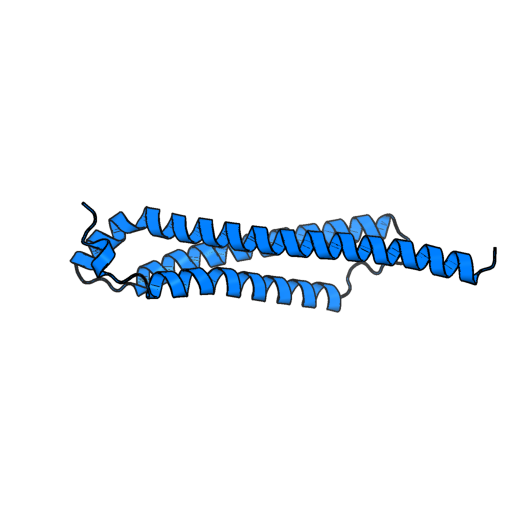1 119 ? -0.703 -5.603 -0.682 1.00 80.31 119 THR A CA 1
ATOM 861 C C . THR A 1 119 ? -1.458 -4.980 0.489 1.00 80.31 119 THR A C 1
ATOM 863 O O . THR A 1 119 ? -1.294 -5.404 1.636 1.00 80.31 119 THR A O 1
ATOM 866 N N . ALA A 1 120 ? -2.328 -4.010 0.204 1.00 77.25 120 ALA A N 1
ATOM 867 C CA . ALA A 1 120 ? -3.200 -3.386 1.187 1.00 77.25 120 ALA A CA 1
ATOM 868 C C . ALA A 1 120 ? -4.166 -4.399 1.815 1.00 77.25 120 ALA A C 1
ATOM 870 O O . ALA A 1 120 ? -4.277 -4.457 3.039 1.00 77.25 120 ALA A O 1
ATOM 871 N N . ALA A 1 121 ? -4.815 -5.230 0.995 1.00 79.19 121 ALA A N 1
ATOM 872 C CA . ALA A 1 121 ? -5.729 -6.263 1.469 1.00 7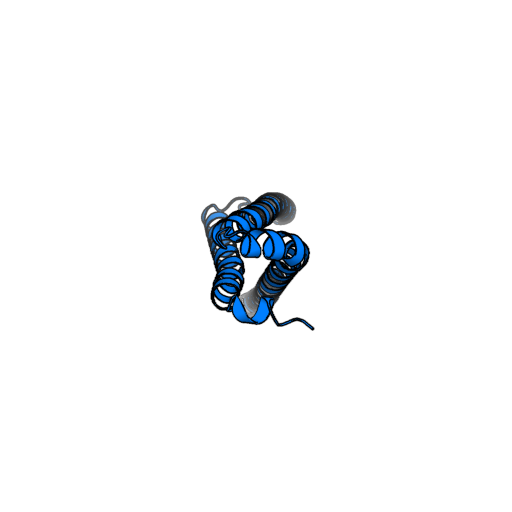9.19 121 ALA A CA 1
ATOM 873 C C . ALA A 1 121 ? -5.025 -7.240 2.423 1.00 79.19 121 ALA A C 1
ATOM 875 O O . ALA A 1 121 ? -5.495 -7.447 3.538 1.00 79.19 121 ALA A O 1
ATOM 876 N N . VAL A 1 122 ? -3.855 -7.765 2.043 1.00 78.69 122 VAL A N 1
ATOM 877 C CA . VAL A 1 122 ? -3.050 -8.661 2.894 1.00 78.69 122 VAL A CA 1
ATOM 878 C C . VAL A 1 122 ? -2.644 -7.970 4.202 1.00 78.69 122 VAL A C 1
ATOM 880 O O . VAL A 1 122 ? -2.776 -8.557 5.278 1.00 78.69 122 VAL A O 1
ATOM 883 N N . SER A 1 123 ? -2.224 -6.703 4.125 1.00 73.06 123 SER A N 1
ATOM 884 C CA . SER A 1 123 ? -1.813 -5.912 5.295 1.00 73.06 123 SER A CA 1
ATOM 885 C C . SER A 1 123 ? -2.956 -5.635 6.273 1.00 73.06 123 SER A C 1
ATOM 887 O O . SER A 1 123 ? -2.703 -5.504 7.467 1.00 73.06 123 SER A O 1
ATOM 889 N N . ILE A 1 124 ? -4.203 -5.541 5.792 1.00 69.69 124 ILE A N 1
ATOM 890 C CA . ILE A 1 124 ? -5.399 -5.314 6.621 1.00 69.69 124 ILE A CA 1
ATOM 891 C C . ILE A 1 124 ? -5.961 -6.634 7.169 1.00 69.69 124 ILE A C 1
ATOM 893 O O . ILE A 1 124 ? -6.371 -6.695 8.330 1.00 69.69 124 ILE A O 1
ATOM 897 N N . VAL A 1 125 ? -5.976 -7.699 6.360 1.00 69.88 125 VAL A N 1
ATOM 898 C CA . VAL A 1 125 ? -6.558 -8.998 6.740 1.00 69.88 125 VAL A CA 1
ATOM 899 C C . VAL A 1 125 ? -5.763 -9.651 7.871 1.00 69.88 125 VAL A C 1
ATOM 901 O O . VAL A 1 125 ? -6.369 -10.163 8.809 1.00 69.88 125 VAL A O 1
ATOM 904 N N . GLY A 1 126 ? -4.428 -9.573 7.847 1.00 67.62 126 GLY A N 1
ATOM 905 C CA . GLY A 1 126 ? -3.568 -10.106 8.911 1.00 67.62 126 GLY A CA 1
ATOM 906 C C . GLY A 1 126 ? -3.923 -9.613 10.327 1.00 67.62 126 GLY A C 1
ATOM 907 O O . GLY A 1 126 ? -4.206 -10.438 11.198 1.00 67.62 126 GLY A O 1
ATOM 908 N N . PRO A 1 127 ? -3.937 -8.294 10.599 1.00 58.91 127 PRO A N 1
ATOM 909 C CA . PRO A 1 127 ? -4.312 -7.756 11.903 1.00 58.91 127 PRO A CA 1
ATOM 910 C C . PRO A 1 127 ? -5.805 -7.917 12.209 1.00 58.91 127 PRO A C 1
ATOM 912 O O . PRO A 1 127 ? -6.131 -8.133 13.371 1.00 58.91 127 PRO A O 1
ATOM 915 N N . ALA A 1 128 ? -6.701 -7.889 11.213 1.00 59.00 128 ALA A N 1
ATOM 916 C CA . ALA A 1 128 ? -8.126 -8.164 11.429 1.00 59.00 128 ALA A CA 1
ATOM 917 C C . ALA A 1 128 ? -8.362 -9.600 11.934 1.00 59.00 128 ALA A C 1
ATOM 919 O O . ALA A 1 128 ? -9.057 -9.794 12.926 1.00 59.00 128 ALA A O 1
ATOM 920 N N . TRP A 1 129 ? -7.705 -10.591 11.322 1.00 59.78 129 TRP A N 1
ATOM 921 C CA . TRP A 1 129 ? -7.743 -11.990 11.767 1.00 59.78 129 TRP A CA 1
ATOM 922 C C . TRP A 1 129 ? -7.085 -12.186 13.133 1.00 59.78 129 TRP A C 1
ATOM 924 O O . TRP A 1 129 ? -7.565 -12.968 13.954 1.00 59.78 129 TRP A O 1
ATOM 934 N N . ARG A 1 130 ? -5.979 -11.479 13.399 1.00 57.81 130 ARG A N 1
ATOM 935 C CA . ARG A 1 130 ? -5.314 -11.537 14.705 1.00 57.81 130 ARG A CA 1
ATOM 936 C C . ARG A 1 130 ? -6.185 -10.917 15.800 1.00 57.81 130 ARG A C 1
ATOM 938 O O . ARG A 1 130 ? -6.255 -11.492 16.873 1.00 57.81 130 ARG A O 1
ATOM 945 N N . ALA A 1 131 ? -6.864 -9.803 15.527 1.00 55.59 131 ALA A N 1
ATOM 946 C CA . ALA A 1 131 ? -7.768 -9.134 16.462 1.00 55.59 131 ALA A CA 1
ATOM 947 C C . ALA A 1 131 ? -9.020 -9.967 16.780 1.00 55.59 131 ALA A C 1
ATOM 949 O O . ALA A 1 131 ? -9.478 -9.945 17.918 1.00 55.59 131 ALA A O 1
ATOM 950 N N . ASP A 1 132 ? -9.530 -10.726 15.808 1.00 52.50 132 ASP A N 1
ATOM 951 C CA . ASP A 1 132 ? -10.671 -11.634 15.991 1.00 52.50 132 ASP A CA 1
ATOM 952 C C . ASP A 1 132 ? -10.310 -12.862 16.852 1.00 52.50 132 ASP A C 1
ATOM 954 O O . ASP A 1 132 ? -11.130 -13.368 17.612 1.00 52.50 132 ASP A O 1
ATOM 958 N N . ARG A 1 133 ? -9.042 -13.302 16.802 1.00 49.59 133 ARG A N 1
ATOM 959 C CA . ARG A 1 133 ? -8.501 -14.382 17.649 1.00 49.59 133 ARG A CA 1
ATOM 960 C C . ARG A 1 133 ? -7.982 -13.932 19.016 1.00 49.59 133 ARG A C 1
ATOM 962 O O . ARG A 1 133 ? -7.641 -14.792 19.828 1.00 49.59 133 ARG A O 1
ATOM 969 N N . VAL A 1 134 ? -7.884 -12.628 19.289 1.00 48.25 134 VAL A N 1
ATOM 970 C CA . VAL A 1 134 ? -7.597 -12.151 20.649 1.00 48.25 134 VAL A CA 1
ATOM 971 C C . VAL A 1 134 ? -8.872 -12.318 21.465 1.00 48.25 134 VAL A C 1
ATOM 973 O O . VAL A 1 134 ? -9.766 -11.470 21.464 1.00 48.25 134 VAL A O 1
ATOM 976 N N . ASP A 1 135 ? -8.927 -13.461 22.140 1.00 40.56 135 ASP A N 1
ATOM 977 C CA . ASP A 1 135 ? -9.970 -13.853 23.074 1.00 40.56 135 ASP A CA 1
ATOM 978 C C . ASP A 1 135 ? -10.231 -12.703 24.076 1.00 40.56 135 ASP A C 1
ATOM 980 O O . ASP A 1 135 ? -9.296 -12.263 24.764 1.00 40.56 135 ASP A O 1
ATOM 984 N N . PRO A 1 136 ? -11.466 -12.164 24.165 1.00 49.50 136 PRO A N 1
ATOM 985 C CA . PRO A 1 136 ? -11.824 -11.078 25.080 1.00 49.50 136 PRO A CA 1
ATOM 986 C C . PRO A 1 136 ? -11.439 -11.356 26.540 1.00 49.50 136 PRO A C 1
ATOM 988 O O . PRO A 1 136 ? -11.269 -10.414 27.313 1.00 49.50 136 PRO A O 1
ATOM 991 N N . ALA A 1 137 ? -11.264 -12.631 26.900 1.00 46.47 137 ALA A N 1
ATOM 992 C CA . ALA A 1 137 ? -10.828 -13.076 28.216 1.00 46.47 137 ALA A CA 1
ATOM 993 C C . ALA A 1 137 ? -9.403 -12.616 28.597 1.00 46.47 137 ALA A C 1
ATOM 995 O O . ALA A 1 137 ? -9.137 -12.407 29.780 1.00 46.47 137 ALA A O 1
ATOM 996 N N . VAL A 1 138 ? -8.494 -12.396 27.634 1.00 50.94 138 VAL A N 1
ATOM 997 C CA . VAL A 1 138 ? -7.124 -11.910 27.920 1.00 50.94 138 VAL A CA 1
ATOM 998 C C . VAL A 1 138 ? -7.111 -10.405 28.215 1.00 50.94 138 VAL A C 1
ATOM 1000 O O . VAL A 1 138 ? -6.292 -9.934 28.997 1.00 50.94 138 VAL A O 1
ATOM 1003 N N . ALA A 1 139 ? -8.068 -9.644 27.673 1.00 42.31 139 ALA A N 1
ATOM 1004 C CA . ALA A 1 139 ? -8.194 -8.206 27.928 1.00 42.31 139 ALA A CA 1
ATOM 1005 C C . ALA A 1 139 ? -8.712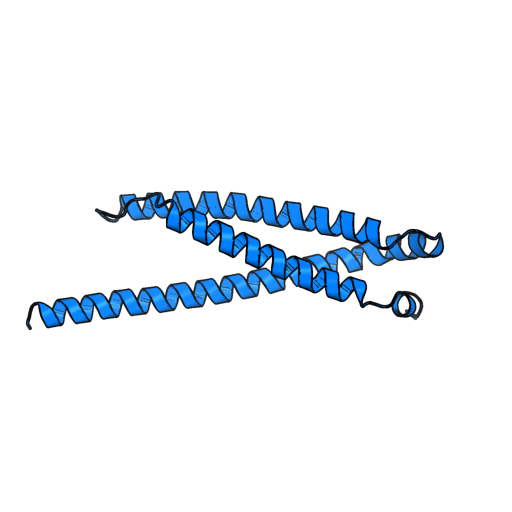 -7.868 29.344 1.00 42.31 139 ALA A C 1
ATOM 1007 O O . ALA A 1 139 ? -8.644 -6.712 29.750 1.00 42.31 139 ALA A O 1
ATOM 1008 N N . LEU A 1 140 ? -9.224 -8.859 30.085 1.00 43.25 140 LEU A N 1
ATOM 1009 C CA . LEU A 1 140 ? -9.771 -8.712 31.441 1.00 43.25 140 LEU A CA 1
ATOM 1010 C C . LEU A 1 140 ? -8.829 -9.206 32.554 1.00 43.25 140 LEU A C 1
ATOM 1012 O O . LEU A 1 140 ? -9.164 -9.058 33.724 1.00 43.25 140 LEU A O 1
ATOM 1016 N N . ARG A 1 141 ? -7.668 -9.786 32.215 1.00 44.41 141 ARG A N 1
ATOM 1017 C CA . ARG A 1 141 ? -6.666 -10.289 33.180 1.00 44.41 141 ARG A CA 1
ATOM 1018 C C . ARG A 1 141 ? -5.360 -9.488 33.190 1.00 44.41 141 ARG A C 1
ATOM 1020 O O . ARG A 1 141 ? -4.338 -9.994 33.635 1.00 44.41 141 ARG A O 1
ATOM 1027 N N . GLY A 1 142 ? -5.381 -8.264 32.668 1.00 43.41 142 GLY A N 1
ATOM 1028 C CA . GLY A 1 142 ? -4.272 -7.337 32.865 1.00 43.41 142 GLY A CA 1
ATOM 1029 C C . GLY A 1 142 ? -4.259 -6.862 34.313 1.00 43.41 142 GLY A C 1
ATOM 1030 O O . GLY A 1 142 ? -4.995 -5.931 34.635 1.00 43.41 142 GLY A O 1
ATOM 1031 N N . ASP A 1 143 ? -3.472 -7.542 35.143 1.00 36.94 143 ASP A N 1
ATOM 1032 C CA . ASP A 1 143 ? -2.854 -6.951 36.334 1.00 36.94 143 ASP A CA 1
ATOM 1033 C C . ASP A 1 143 ? -1.925 -5.788 35.932 1.00 36.94 143 ASP A C 1
ATOM 1035 O O . ASP A 1 143 ? -1.268 -5.890 34.863 1.00 36.94 143 ASP A O 1
#

Foldseek 3Di:
DDPVVVVVVVVVVVVVVVVVVVVVVVVVLVVVLVVLLVVLVVLLVVCLVVVVVVVVVPDDPVVSLVVSVVVSVVVLVVVVVVVVVVLLVVLVVVCVVDPPRDSDDPVVVVVVVVVSVVSSVVSSVVVVVVVVPPDVVVSPPDD

Radius of gyration: 22.59 Å; chains: 1; bounding box: 56×28×69 Å

pLDDT: mean 71.15, std 13.16, range [36.94, 94.25]